Protein AF-A0A0G1K6C3-F1 (afdb_monomer)

Secondary structure (DSSP, 8-state):
--------EEEEE--TTGGG--HHHHHTT-SEEEEEE-TT----HHHHHHHHH-SS---EEEEE------THHHHHHHHHHHHTTEEEE-S--HHHHHHHHHHHHHH---HHHHHHHHHTT-

Foldseek 3Di:
DDPAFQPLEAEEEDDPPCPPDPPCVSCVSHQEYEYEYEAAAADDPVVLVVQLPDPPHHQYEYEEHYPDDDDVVVVVVQVVCLVSNYHYDYHDDVVVLNRQLRRQSRVDSDSVSSVVSSPPPD

pLDDT: mean 79.49, std 13.54, range [35.19, 93.81]

Solvent-accessible surface area (backbone atoms only — not comparable to full-atom values): 7171 Å² total; per-residue (Å²): 137,65,102,38,68,38,78,46,54,44,81,42,78,52,56,101,74,57,86,84,62,61,58,66,70,70,46,67,78,44,68,29,38,39,38,38,39,48,75,68,38,66,83,58,64,70,60,53,51,51,55,62,69,42,79,77,78,50,51,31,36,42,32,29,43,48,53,80,68,67,77,79,61,46,59,60,52,50,55,55,34,45,77,56,37,35,43,83,43,71,66,64,64,63,67,61,52,47,53,52,48,24,35,44,54,38,68,45,88,50,68,69,58,46,51,49,69,64,59,77,73,122

Structure (mmCIF, N/CA/C/O backbone):
data_AF-A0A0G1K6C3-F1
#
_entry.id   AF-A0A0G1K6C3-F1
#
loop_
_atom_site.group_PDB
_atom_site.id
_atom_site.type_symbol
_atom_site.label_atom_id
_atom_site.label_alt_id
_atom_site.label_comp_id
_atom_site.label_asym_id
_atom_site.label_entity_id
_atom_site.label_seq_id
_atom_site.pdbx_PDB_ins_code
_atom_site.Cartn_x
_atom_site.Cartn_y
_atom_site.Cartn_z
_atom_site.occupancy
_atom_site.B_iso_or_equiv
_atom_site.auth_seq_id
_atom_site.auth_comp_id
_atom_site.auth_asym_id
_atom_site.auth_atom_id
_atom_site.pdbx_PDB_model_num
ATOM 1 N N . LEU A 1 1 ? -9.346 7.418 19.648 1.00 60.16 1 LEU A N 1
ATOM 2 C CA . LEU A 1 1 ? -8.632 6.393 18.856 1.00 60.16 1 LEU A CA 1
ATOM 3 C C . LEU A 1 1 ? -8.833 5.059 19.560 1.00 60.16 1 LEU A C 1
ATOM 5 O O . LEU A 1 1 ? -8.895 5.054 20.783 1.00 60.16 1 LEU A O 1
ATOM 9 N N . ARG A 1 2 ? -9.067 3.986 18.809 1.00 68.00 2 ARG A N 1
ATOM 10 C CA . ARG A 1 2 ? -9.223 2.616 19.308 1.00 68.00 2 ARG A CA 1
ATOM 11 C C . ARG A 1 2 ? -7.874 1.903 19.212 1.00 68.00 2 ARG A C 1
ATOM 13 O O . ARG A 1 2 ? -7.139 2.132 18.260 1.00 68.00 2 ARG A O 1
ATOM 20 N N . ASP A 1 3 ? -7.581 0.975 20.110 1.00 73.38 3 ASP A N 1
ATOM 21 C CA . ASP A 1 3 ? -6.372 0.139 20.018 1.00 73.38 3 ASP A CA 1
ATOM 22 C C . ASP A 1 3 ? -6.576 -1.044 19.052 1.00 73.38 3 ASP A C 1
ATOM 24 O O . ASP A 1 3 ? -6.313 -2.199 19.376 1.00 73.38 3 ASP A O 1
ATOM 28 N N . SER A 1 4 ? -7.118 -0.772 17.861 1.00 85.50 4 SER A N 1
ATOM 29 C CA . SER A 1 4 ? -7.382 -1.774 16.825 1.00 85.50 4 SER A CA 1
ATOM 30 C C . SER A 1 4 ? -6.372 -1.684 15.684 1.00 85.50 4 SER A C 1
ATOM 32 O O . SER A 1 4 ? -6.127 -0.610 15.137 1.00 85.50 4 SER A O 1
ATOM 34 N N . LEU A 1 5 ? -5.831 -2.841 15.298 1.00 88.88 5 LEU A N 1
ATOM 35 C CA . LEU A 1 5 ? -5.007 -3.025 14.103 1.00 88.88 5 LEU A CA 1
ATOM 36 C C . LEU A 1 5 ? -5.828 -3.742 13.025 1.00 88.88 5 LEU A C 1
ATOM 38 O O . LEU A 1 5 ? -6.422 -4.787 13.293 1.00 88.88 5 LEU A O 1
ATOM 42 N N . GLU A 1 6 ? -5.841 -3.216 11.800 1.00 92.69 6 GLU A N 1
ATOM 43 C CA . GLU A 1 6 ? -6.371 -3.929 10.634 1.00 92.69 6 GLU A CA 1
ATOM 44 C C . GLU A 1 6 ? -5.275 -4.824 10.051 1.00 92.69 6 GLU A C 1
ATOM 46 O O . GLU A 1 6 ? -4.271 -4.348 9.525 1.00 92.69 6 GLU A O 1
ATOM 51 N N . THR A 1 7 ? -5.462 -6.139 10.154 1.00 91.25 7 THR A N 1
ATOM 52 C CA . THR A 1 7 ? -4.448 -7.124 9.760 1.00 91.25 7 THR A CA 1
ATOM 53 C C . THR A 1 7 ? -4.510 -7.509 8.288 1.00 91.25 7 THR A C 1
ATOM 55 O O . THR A 1 7 ? -3.562 -8.100 7.775 1.00 91.25 7 THR A O 1
ATOM 58 N N . ARG A 1 8 ? -5.580 -7.154 7.564 1.00 92.56 8 ARG A N 1
ATOM 59 C CA . ARG A 1 8 ? -5.740 -7.454 6.130 1.00 92.56 8 ARG A CA 1
ATOM 60 C C . ARG A 1 8 ? -4.980 -6.464 5.247 1.00 92.56 8 ARG A C 1
ATOM 62 O O . ARG A 1 8 ? -5.519 -5.954 4.265 1.00 92.56 8 ARG A O 1
ATOM 69 N N . VAL A 1 9 ? -3.730 -6.185 5.591 1.00 92.38 9 VAL A N 1
ATOM 70 C CA . VAL A 1 9 ? -2.815 -5.382 4.778 1.00 92.38 9 VAL A CA 1
ATOM 71 C C . VAL A 1 9 ? -1.868 -6.325 4.049 1.00 92.38 9 VAL A C 1
ATOM 73 O O . VAL A 1 9 ? -1.298 -7.231 4.653 1.00 92.38 9 VAL A O 1
ATOM 76 N N . LYS A 1 10 ? -1.734 -6.143 2.735 1.00 92.44 10 LYS A N 1
ATOM 77 C CA . LYS A 1 10 ? -0.838 -6.948 1.900 1.00 92.44 10 LYS A CA 1
ATOM 78 C C . LYS A 1 10 ? 0.471 -6.214 1.651 1.00 92.44 10 LYS A C 1
ATOM 80 O O . LYS A 1 10 ? 0.470 -5.008 1.423 1.00 92.44 10 LYS A O 1
ATOM 85 N N . PHE A 1 11 ? 1.568 -6.958 1.675 1.00 89.62 11 PHE A N 1
ATOM 86 C CA . PHE A 1 11 ? 2.918 -6.432 1.516 1.00 89.62 11 PHE A CA 1
ATOM 87 C C . PHE A 1 11 ? 3.556 -7.063 0.293 1.00 89.62 11 PHE A C 1
ATOM 89 O O . PHE A 1 11 ? 3.605 -8.286 0.179 1.00 89.62 11 PHE A O 1
ATOM 96 N N . PHE A 1 12 ? 4.052 -6.224 -0.605 1.00 88.00 12 PHE A N 1
ATOM 97 C CA . PHE A 1 12 ? 4.696 -6.655 -1.833 1.00 88.00 12 PHE A CA 1
ATOM 98 C C . PHE A 1 12 ? 6.057 -5.988 -1.934 1.00 88.00 12 PHE A C 1
ATOM 100 O O . PHE A 1 12 ? 6.161 -4.765 -1.869 1.00 88.00 12 PHE A O 1
ATOM 107 N N . ASN A 1 13 ? 7.099 -6.789 -2.117 1.00 83.75 13 ASN A N 1
ATOM 108 C CA . ASN A 1 13 ? 8.408 -6.286 -2.501 1.00 83.75 13 ASN A CA 1
ATOM 109 C C . ASN A 1 13 ? 8.520 -6.411 -4.023 1.00 83.75 13 ASN A C 1
ATOM 111 O O . ASN A 1 13 ? 8.614 -7.520 -4.552 1.00 83.75 13 ASN A O 1
ATOM 115 N N . LEU A 1 14 ? 8.400 -5.289 -4.730 1.00 78.50 14 LEU A N 1
ATOM 116 C CA . LEU A 1 14 ? 8.341 -5.265 -6.186 1.00 78.50 14 LEU A CA 1
ATOM 117 C C . LEU A 1 14 ? 9.745 -5.417 -6.768 1.00 78.50 14 LEU A C 1
ATOM 119 O O . LEU A 1 14 ? 10.449 -4.445 -7.006 1.00 78.50 14 LEU A O 1
ATOM 123 N N . GLY A 1 15 ? 10.155 -6.655 -7.024 1.00 69.62 15 GLY A N 1
ATOM 124 C CA . GLY A 1 15 ? 11.335 -6.931 -7.838 1.00 69.62 15 GLY A CA 1
ATOM 125 C C . GLY A 1 15 ? 11.099 -6.663 -9.335 1.00 69.62 15 GLY A C 1
ATOM 126 O O . GLY A 1 15 ? 9.963 -6.449 -9.763 1.00 69.62 15 GLY A O 1
ATOM 127 N N . PRO A 1 16 ? 12.152 -6.755 -10.167 1.00 59.75 16 PRO A N 1
ATOM 128 C CA . PRO A 1 16 ? 12.057 -6.581 -11.623 1.00 59.75 16 PRO A CA 1
ATOM 129 C C . PRO A 1 16 ? 11.143 -7.601 -12.335 1.00 59.75 16 PRO A C 1
ATOM 131 O O . PRO A 1 16 ? 10.797 -7.396 -13.494 1.00 59.75 16 PRO A O 1
ATOM 134 N N . PHE A 1 17 ? 10.713 -8.670 -11.654 1.00 60.28 17 PHE A N 1
ATOM 135 C CA . PHE A 1 17 ? 9.897 -9.756 -12.208 1.00 60.28 17 PHE A CA 1
ATOM 136 C C . PHE A 1 17 ? 8.540 -9.915 -11.494 1.00 60.28 17 PHE A C 1
ATOM 138 O O . PHE A 1 17 ? 8.163 -11.015 -11.110 1.00 60.28 17 PHE A O 1
ATOM 145 N N . TYR A 1 18 ? 7.776 -8.834 -11.304 1.00 68.06 18 TYR A N 1
ATOM 146 C CA . TYR A 1 18 ? 6.426 -8.915 -10.706 1.00 68.06 18 TYR A CA 1
ATOM 147 C C . TYR A 1 18 ? 5.337 -9.439 -11.670 1.00 68.06 18 TYR A C 1
ATOM 149 O O . 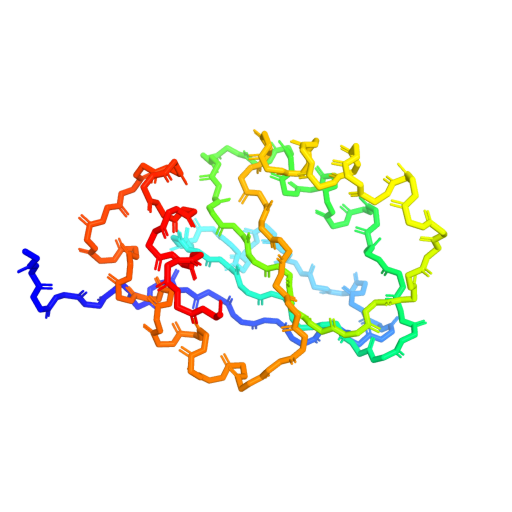TYR A 1 18 ? 4.163 -9.457 -11.310 1.00 68.06 18 TYR A O 1
ATOM 157 N N . GLY A 1 19 ? 5.709 -9.848 -12.890 1.00 62.53 19 GLY A N 1
ATOM 158 C CA . GLY A 1 19 ? 4.783 -10.217 -13.970 1.00 62.53 19 GLY A CA 1
ATOM 159 C C . GLY A 1 19 ? 3.875 -11.417 -13.679 1.00 62.53 19 GLY A C 1
ATOM 160 O O . GLY A 1 19 ? 2.797 -11.492 -14.257 1.00 62.53 19 GLY A O 1
ATOM 161 N N . ASP A 1 20 ? 4.263 -12.295 -12.749 1.00 62.94 20 ASP A N 1
ATOM 162 C CA . ASP A 1 20 ? 3.483 -13.485 -12.371 1.00 62.94 20 ASP A CA 1
ATOM 163 C C . ASP A 1 20 ? 2.583 -13.261 -11.140 1.00 62.94 20 ASP A C 1
ATOM 165 O O . ASP A 1 20 ? 1.934 -14.188 -10.651 1.00 62.94 20 ASP A O 1
ATOM 169 N N . LEU A 1 21 ? 2.540 -12.039 -10.599 1.00 73.69 21 LEU A N 1
ATOM 170 C CA . LEU A 1 21 ? 1.736 -11.733 -9.421 1.00 73.69 21 LEU A CA 1
ATOM 171 C C . LEU A 1 21 ? 0.264 -11.529 -9.808 1.00 73.69 21 LEU A C 1
ATOM 173 O O . LEU A 1 21 ? -0.106 -10.493 -10.364 1.00 73.69 21 LEU A O 1
ATOM 177 N N . ASP A 1 22 ? -0.600 -12.474 -9.431 1.00 83.06 22 ASP A N 1
ATOM 178 C CA . ASP A 1 22 ? -2.053 -12.291 -9.509 1.00 83.06 22 ASP A CA 1
ATOM 179 C C . ASP A 1 22 ? -2.540 -11.329 -8.410 1.00 83.06 22 ASP A C 1
ATOM 181 O O . ASP A 1 22 ? -3.020 -11.708 -7.336 1.00 83.06 22 ASP A O 1
ATOM 185 N N . LEU A 1 23 ? -2.406 -10.037 -8.704 1.00 83.12 23 LEU A N 1
ATOM 186 C CA . LEU A 1 23 ? -2.830 -8.935 -7.844 1.00 83.12 23 LEU A CA 1
ATOM 187 C C . LEU A 1 23 ? -4.323 -8.980 -7.518 1.00 83.12 23 LEU A C 1
ATOM 189 O O . LEU A 1 23 ? -4.718 -8.522 -6.447 1.00 83.12 23 LEU A O 1
ATOM 193 N N . ALA A 1 24 ? -5.166 -9.494 -8.417 1.00 83.62 24 ALA A N 1
ATOM 194 C CA . ALA A 1 24 ? -6.603 -9.550 -8.176 1.00 83.62 24 ALA A CA 1
ATOM 195 C C . ALA A 1 24 ? -6.911 -10.532 -7.042 1.00 83.62 24 ALA A C 1
ATOM 197 O O . ALA A 1 24 ? -7.634 -10.181 -6.105 1.00 83.62 24 ALA A O 1
ATOM 198 N N . THR A 1 25 ? -6.298 -11.715 -7.091 1.00 86.00 25 THR A N 1
ATOM 199 C CA . THR A 1 25 ? -6.423 -12.736 -6.047 1.00 86.00 25 THR A CA 1
ATOM 200 C C . THR A 1 25 ? -5.790 -12.272 -4.738 1.00 86.00 25 THR A C 1
ATOM 202 O O . THR A 1 25 ? -6.436 -12.318 -3.687 1.00 86.00 25 THR A O 1
ATOM 205 N N . GLU A 1 26 ? -4.567 -11.738 -4.784 1.00 86.94 26 GLU A N 1
ATOM 206 C CA . GLU A 1 26 ? -3.868 -11.285 -3.577 1.00 86.94 26 GLU A CA 1
ATOM 207 C C . GLU A 1 26 ? -4.592 -10.140 -2.862 1.00 86.94 26 GLU A C 1
ATOM 209 O O . GLU A 1 26 ? -4.634 -10.085 -1.628 1.00 86.94 26 GLU A O 1
ATOM 214 N N . LEU A 1 27 ? -5.214 -9.237 -3.621 1.00 88.69 27 LEU A N 1
ATOM 215 C CA . LEU A 1 27 ? -5.937 -8.097 -3.070 1.00 88.69 27 LEU A CA 1
ATOM 216 C C . LEU A 1 27 ? -7.417 -8.385 -2.801 1.00 88.69 27 LEU A C 1
ATOM 218 O O . LEU A 1 27 ? -8.084 -7.501 -2.266 1.00 88.69 27 LEU A O 1
ATOM 222 N N . ALA A 1 28 ? -7.960 -9.564 -3.120 1.00 87.06 28 ALA A N 1
ATOM 223 C CA . ALA A 1 28 ? -9.400 -9.840 -3.025 1.00 87.06 28 ALA A CA 1
ATOM 224 C C . ALA A 1 28 ? -9.985 -9.532 -1.632 1.00 87.06 28 ALA A C 1
ATOM 226 O O . ALA A 1 28 ? -11.032 -8.898 -1.519 1.00 87.06 28 ALA A O 1
ATOM 227 N N . ASN A 1 29 ? -9.254 -9.890 -0.571 1.00 87.62 29 ASN A N 1
ATOM 228 C CA . ASN A 1 29 ? -9.661 -9.670 0.822 1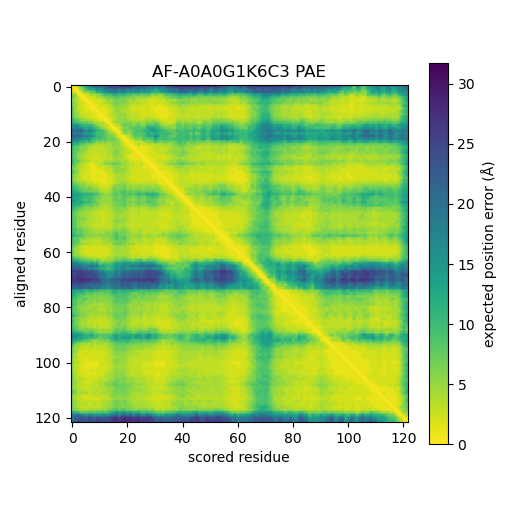.00 87.62 29 ASN A CA 1
ATOM 229 C C . ASN A 1 29 ? -8.855 -8.573 1.539 1.00 87.62 29 ASN A C 1
ATOM 231 O O . ASN A 1 29 ? -8.975 -8.414 2.756 1.00 87.62 29 ASN A O 1
ATOM 235 N N . ALA A 1 30 ? -8.033 -7.819 0.805 1.00 91.38 30 ALA A N 1
ATOM 236 C CA . ALA A 1 30 ? -7.182 -6.781 1.372 1.00 91.38 30 ALA A CA 1
ATOM 237 C C . ALA A 1 30 ? -7.966 -5.494 1.689 1.00 91.38 30 ALA A C 1
ATOM 239 O O . ALA A 1 30 ? -8.854 -5.072 0.937 1.00 91.38 30 ALA A O 1
ATOM 240 N N . ARG A 1 31 ? -7.584 -4.859 2.801 1.00 91.81 31 ARG A N 1
ATOM 241 C CA . ARG A 1 31 ? -8.036 -3.544 3.288 1.00 91.81 31 ARG A CA 1
ATOM 242 C C . ARG A 1 31 ? -6.989 -2.448 3.123 1.00 91.81 31 ARG A C 1
ATOM 244 O O . ARG A 1 31 ? -7.353 -1.281 3.107 1.00 91.81 31 ARG A O 1
ATOM 251 N N . GLY A 1 32 ? -5.732 -2.829 2.918 1.00 93.19 32 GLY A N 1
ATOM 252 C CA . GLY A 1 32 ? -4.675 -1.953 2.428 1.00 93.19 32 GLY A CA 1
ATOM 253 C C . GLY A 1 32 ? -3.612 -2.749 1.682 1.00 93.19 32 GLY A C 1
ATOM 254 O O . GLY A 1 32 ? -3.550 -3.976 1.805 1.00 93.19 32 GLY A O 1
ATOM 255 N N . ALA A 1 33 ? -2.766 -2.064 0.920 1.00 93.38 33 ALA A N 1
ATOM 256 C CA . ALA A 1 33 ? -1.568 -2.671 0.350 1.00 93.38 33 ALA A CA 1
ATOM 257 C C . ALA A 1 33 ? -0.362 -1.738 0.450 1.00 93.38 33 ALA A C 1
ATOM 259 O O . ALA A 1 33 ? -0.497 -0.525 0.292 1.00 93.38 33 ALA A O 1
ATOM 260 N N . ILE A 1 34 ? 0.810 -2.316 0.694 1.00 91.44 34 ILE A N 1
ATOM 261 C CA . ILE A 1 34 ? 2.097 -1.628 0.684 1.00 91.44 34 ILE A CA 1
ATOM 262 C C . ILE A 1 34 ? 2.978 -2.291 -0.369 1.00 91.44 34 ILE A C 1
ATOM 264 O O . ILE A 1 34 ? 3.206 -3.500 -0.332 1.00 91.44 34 ILE A O 1
ATOM 268 N N . PHE A 1 35 ? 3.476 -1.484 -1.296 1.00 88.81 35 PHE A N 1
ATOM 269 C CA . PHE A 1 35 ? 4.399 -1.886 -2.345 1.00 8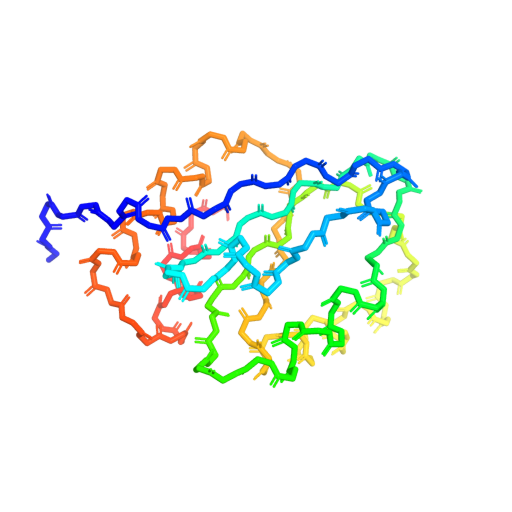8.81 35 PHE A CA 1
ATOM 270 C C . PHE A 1 35 ? 5.749 -1.219 -2.093 1.00 88.81 35 PHE A C 1
ATOM 272 O O . PHE A 1 35 ? 5.872 0.003 -2.189 1.00 88.81 35 PHE A O 1
ATOM 279 N N . SER A 1 36 ? 6.753 -2.021 -1.758 1.00 86.00 36 SER A N 1
ATOM 280 C CA . SER A 1 36 ? 8.135 -1.569 -1.643 1.00 86.00 36 SER A CA 1
ATOM 281 C C . SER A 1 36 ? 8.806 -1.633 -3.009 1.00 86.00 36 SER A C 1
ATOM 283 O O . SER A 1 36 ? 8.768 -2.671 -3.670 1.00 86.00 36 SER A O 1
ATOM 285 N N . LEU A 1 37 ? 9.372 -0.511 -3.442 1.00 79.94 37 LEU A N 1
ATOM 286 C CA . LEU A 1 37 ? 10.078 -0.357 -4.705 1.00 79.94 37 LEU A CA 1
ATOM 287 C C . LEU A 1 37 ? 11.589 -0.309 -4.451 1.00 79.94 37 LEU A C 1
ATOM 289 O O . LEU A 1 37 ? 12.051 0.499 -3.635 1.00 79.94 37 LEU A O 1
ATOM 293 N N . PRO A 1 38 ? 12.379 -1.124 -5.164 1.00 75.50 38 PRO A N 1
ATOM 294 C CA . PRO A 1 38 ? 13.823 -1.060 -5.087 1.00 75.50 38 PRO A CA 1
ATOM 295 C C . PRO A 1 38 ? 14.341 0.267 -5.667 1.00 75.50 38 PRO A C 1
ATOM 297 O O . PRO A 1 38 ? 13.670 0.902 -6.490 1.00 75.50 38 PRO A O 1
ATOM 300 N N . PRO A 1 39 ? 15.550 0.691 -5.262 1.00 72.06 39 PRO A N 1
ATOM 301 C CA . PRO A 1 39 ? 16.164 1.903 -5.777 1.00 72.06 39 PRO A CA 1
ATOM 302 C C . PRO A 1 39 ? 16.281 1.890 -7.302 1.00 72.06 39 PRO A C 1
ATOM 304 O O . PRO A 1 39 ? 16.717 0.900 -7.887 1.00 72.06 39 PRO A O 1
ATOM 307 N N . GLY A 1 40 ? 15.940 3.009 -7.941 1.00 67.38 40 GLY A N 1
ATOM 308 C CA . GLY A 1 40 ? 16.117 3.174 -9.385 1.00 67.38 40 GLY A CA 1
ATOM 309 C C . GLY A 1 40 ? 15.078 2.453 -10.249 1.00 67.38 40 GLY A C 1
ATOM 310 O O . GLY A 1 40 ? 15.290 2.302 -11.449 1.00 67.38 40 GLY A O 1
ATOM 311 N N . VAL A 1 41 ? 13.956 2.022 -9.668 1.00 70.00 41 VAL A N 1
ATOM 312 C CA . VAL A 1 41 ? 12.816 1.479 -10.417 1.00 70.00 41 VAL A CA 1
ATOM 313 C C . VAL A 1 41 ? 11.682 2.499 -10.443 1.00 70.00 41 VAL A C 1
ATOM 315 O O . VAL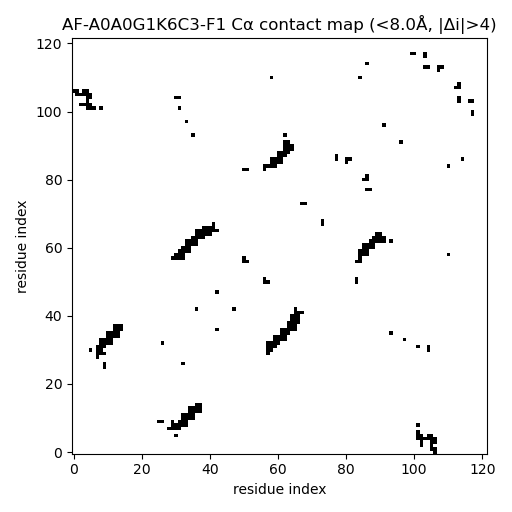 A 1 41 ? 11.292 3.034 -9.408 1.00 70.00 41 VAL A O 1
ATOM 318 N N . ASP A 1 42 ? 11.163 2.787 -11.635 1.00 71.44 42 ASP A N 1
ATOM 319 C CA . ASP A 1 42 ? 9.981 3.634 -11.801 1.00 71.44 42 ASP A CA 1
ATOM 320 C C . ASP A 1 42 ? 8.719 2.947 -11.270 1.00 71.4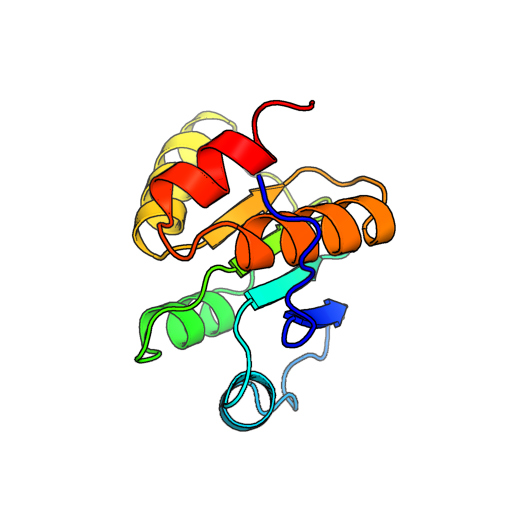4 42 ASP A C 1
ATOM 322 O O . ASP A 1 42 ? 8.615 1.718 -11.232 1.00 71.44 42 ASP A O 1
ATOM 326 N N . TYR A 1 43 ? 7.715 3.747 -10.902 1.00 73.38 43 TYR A N 1
ATOM 327 C CA . TYR A 1 43 ? 6.419 3.210 -10.501 1.00 73.38 43 TYR A CA 1
ATOM 328 C C . TYR A 1 43 ? 5.789 2.414 -11.657 1.00 73.38 43 TYR A C 1
ATOM 330 O O . TYR A 1 43 ? 5.569 2.971 -12.737 1.00 73.38 43 TYR A O 1
ATOM 338 N N . PRO A 1 44 ? 5.450 1.130 -11.458 1.00 76.69 44 PRO A N 1
ATOM 339 C CA . PRO A 1 44 ? 4.941 0.294 -12.536 1.00 76.69 44 PRO A CA 1
ATOM 340 C C . PRO A 1 44 ? 3.548 0.750 -12.993 1.00 76.69 44 PRO A C 1
ATOM 342 O O . PRO A 1 44 ? 2.555 0.617 -12.273 1.00 76.69 44 PRO A O 1
ATOM 345 N N . ALA A 1 45 ? 3.467 1.277 -14.218 1.00 79.69 45 ALA A N 1
ATOM 346 C CA . ALA A 1 45 ? 2.246 1.863 -14.777 1.00 79.69 45 ALA A CA 1
ATOM 347 C C . ALA A 1 45 ? 1.074 0.867 -14.855 1.00 79.69 45 ALA A C 1
ATOM 349 O O . ALA A 1 45 ? -0.062 1.229 -14.543 1.00 79.69 45 ALA A O 1
ATOM 350 N N . GLU A 1 46 ? 1.340 -0.394 -15.211 1.00 80.44 46 GLU A N 1
ATOM 351 C CA . GLU A 1 46 ? 0.305 -1.437 -15.271 1.00 80.44 46 GLU A CA 1
ATOM 352 C C . GLU A 1 46 ? -0.243 -1.789 -13.879 1.00 80.44 46 GLU A C 1
ATOM 354 O O . GLU A 1 46 ? -1.451 -1.973 -13.727 1.00 80.44 46 GLU A O 1
ATOM 359 N N . LEU A 1 47 ? 0.594 -1.775 -12.833 1.00 83.88 47 LEU A N 1
ATOM 360 C CA . LEU A 1 47 ? 0.120 -1.938 -11.455 1.00 83.88 47 LEU A CA 1
ATOM 361 C C . LEU A 1 47 ? -0.793 -0.773 -11.055 1.00 83.88 47 LEU A C 1
ATOM 363 O O . LEU A 1 47 ? -1.886 -1.002 -10.540 1.00 83.88 47 LEU A O 1
ATOM 367 N N . ILE A 1 48 ? -0.392 0.472 -11.334 1.00 85.12 48 ILE A N 1
ATOM 368 C CA . ILE A 1 48 ? -1.226 1.653 -11.054 1.00 85.12 48 ILE A CA 1
ATOM 369 C C . ILE A 1 48 ? -2.572 1.539 -11.781 1.00 85.12 48 ILE A C 1
ATOM 371 O O . ILE A 1 48 ? -3.625 1.778 -11.190 1.00 85.12 48 ILE A O 1
ATOM 375 N N . LYS A 1 49 ? -2.563 1.126 -13.050 1.00 84.50 49 LYS A N 1
ATOM 376 C CA . LYS A 1 49 ? -3.776 0.909 -13.847 1.00 84.50 49 LYS A CA 1
ATOM 377 C C . LYS A 1 49 ? -4.680 -0.173 -13.246 1.00 84.50 49 LYS A C 1
ATOM 379 O O . LYS A 1 49 ? -5.890 0.038 -13.166 1.00 84.50 49 LYS A O 1
ATOM 384 N N . HIS A 1 50 ? -4.121 -1.286 -12.773 1.00 85.38 50 HIS A N 1
ATOM 385 C CA . HIS A 1 50 ? -4.888 -2.320 -12.074 1.00 85.38 50 HIS A CA 1
ATOM 386 C C . HIS A 1 50 ? -5.508 -1.813 -10.769 1.00 85.38 50 HIS A C 1
ATOM 388 O O . HIS A 1 50 ? -6.693 -2.043 -10.523 1.00 85.38 50 HIS A O 1
ATOM 394 N N . LEU A 1 51 ? -4.748 -1.071 -9.961 1.00 87.19 51 LEU A N 1
ATOM 395 C CA . LEU A 1 51 ? -5.242 -0.485 -8.713 1.00 87.19 51 LEU A CA 1
ATOM 396 C C . LEU A 1 51 ? -6.374 0.523 -8.966 1.00 87.19 51 LEU A C 1
ATOM 398 O O . LEU A 1 51 ? -7.389 0.490 -8.270 1.00 87.19 51 LEU A O 1
ATOM 402 N N . ARG A 1 52 ? -6.251 1.349 -10.013 1.00 87.25 52 ARG A N 1
ATOM 403 C CA . ARG A 1 52 ? -7.291 2.293 -10.463 1.00 87.25 52 ARG A CA 1
ATOM 404 C C . ARG A 1 52 ? -8.585 1.603 -10.886 1.00 87.25 52 ARG A C 1
ATOM 406 O O . ARG A 1 52 ? -9.674 2.117 -10.620 1.00 87.25 52 ARG A O 1
ATOM 413 N N . ALA A 1 53 ? -8.472 0.460 -11.559 1.00 86.25 53 ALA A N 1
ATOM 414 C CA . ALA A 1 53 ? -9.614 -0.299 -12.058 1.00 86.25 53 ALA A CA 1
ATOM 415 C C . ALA A 1 53 ? -10.351 -1.080 -10.953 1.00 86.25 53 ALA A C 1
ATOM 417 O O . ALA A 1 53 ? -11.528 -1.411 -11.120 1.00 86.25 53 ALA A O 1
ATOM 418 N N . ARG A 1 54 ? -9.693 -1.366 -9.820 1.00 85.00 54 ARG A N 1
ATOM 419 C CA . ARG A 1 54 ? -10.265 -2.164 -8.726 1.00 85.00 54 ARG A CA 1
ATOM 420 C C . ARG A 1 54 ? -11.482 -1.486 -8.088 1.00 85.00 54 ARG A C 1
ATOM 422 O O . ARG A 1 54 ? -11.479 -0.296 -7.763 1.00 85.00 54 ARG A O 1
ATOM 429 N N . ARG A 1 55 ? -12.513 -2.294 -7.819 1.00 82.56 55 ARG A N 1
ATOM 430 C CA . ARG A 1 55 ? -13.686 -1.938 -7.009 1.00 82.56 55 ARG A CA 1
ATOM 431 C C . ARG A 1 55 ? -13.922 -3.032 -5.954 1.00 82.56 55 ARG A C 1
ATOM 433 O O . ARG A 1 55 ? -13.979 -4.195 -6.338 1.00 82.56 55 ARG A O 1
ATOM 440 N N . PRO A 1 56 ? -14.072 -2.700 -4.658 1.00 84.44 56 PRO A N 1
ATOM 441 C CA . PRO A 1 56 ? -13.946 -1.370 -4.052 1.00 84.44 56 PRO A CA 1
ATOM 442 C C . PRO A 1 56 ? -12.511 -0.818 -4.128 1.00 84.44 56 PRO A C 1
ATOM 444 O O . PRO A 1 56 ? -11.555 -1.571 -4.313 1.00 84.44 56 PRO A O 1
ATOM 447 N N . ARG A 1 57 ? -12.359 0.506 -4.000 1.00 87.12 57 ARG A N 1
ATOM 448 C CA . ARG A 1 57 ? -11.028 1.132 -3.928 1.00 87.12 57 ARG A CA 1
ATOM 449 C C . ARG A 1 57 ? -10.303 0.707 -2.650 1.00 87.12 57 ARG A C 1
ATOM 451 O O . ARG A 1 57 ? -10.936 0.344 -1.660 1.00 87.12 57 ARG A O 1
ATOM 458 N N . LEU A 1 58 ? -8.977 0.715 -2.713 1.00 90.44 58 LEU A N 1
ATOM 459 C CA . LEU A 1 58 ? -8.076 0.299 -1.644 1.00 90.44 58 LEU A CA 1
ATOM 460 C C . LEU A 1 58 ? -7.106 1.439 -1.345 1.00 90.44 58 LEU A C 1
ATOM 462 O O . LEU A 1 58 ? -6.537 1.968 -2.296 1.00 90.44 58 LEU A O 1
ATOM 466 N N . PRO A 1 59 ? -6.859 1.782 -0.076 1.00 92.62 59 PRO A N 1
ATOM 467 C CA . PRO A 1 59 ? -5.708 2.592 0.284 1.00 92.62 59 PRO A CA 1
ATOM 468 C C . PRO A 1 59 ? -4.416 1.825 -0.028 1.00 92.62 59 PRO A C 1
ATOM 470 O O . PRO A 1 59 ? -4.206 0.708 0.456 1.00 92.62 59 PRO A O 1
ATOM 473 N N . VAL A 1 60 ? -3.557 2.412 -0.853 1.00 91.94 60 VAL A N 1
ATOM 474 C CA . VAL A 1 60 ? -2.284 1.823 -1.272 1.00 91.94 60 VAL A CA 1
ATOM 475 C C . VAL A 1 60 ? -1.147 2.759 -0.912 1.00 91.94 60 VAL A C 1
ATOM 477 O O . VAL A 1 60 ? -1.257 3.966 -1.101 1.00 91.94 60 VAL A O 1
ATOM 480 N N . ILE A 1 61 ? -0.038 2.205 -0.436 1.00 89.88 61 ILE A N 1
ATOM 481 C CA . ILE A 1 61 ? 1.199 2.949 -0.225 1.00 89.88 61 ILE A CA 1
ATOM 482 C C . ILE A 1 61 ? 2.281 2.372 -1.127 1.00 89.88 61 ILE A C 1
ATOM 484 O O . ILE A 1 61 ? 2.554 1.175 -1.083 1.00 89.88 61 ILE A O 1
ATOM 488 N N . PHE A 1 62 ? 2.924 3.229 -1.909 1.00 87.19 62 PHE A N 1
ATOM 489 C CA . PHE A 1 62 ? 4.229 2.927 -2.476 1.00 87.19 62 PHE A CA 1
ATOM 490 C C . PHE A 1 62 ? 5.311 3.527 -1.587 1.00 87.19 62 PHE A C 1
ATOM 492 O O . PHE A 1 62 ? 5.240 4.704 -1.232 1.00 87.19 62 PHE A O 1
ATOM 499 N N . THR A 1 63 ? 6.301 2.716 -1.233 1.00 83.88 63 THR A N 1
ATOM 500 C CA . THR A 1 63 ? 7.472 3.120 -0.450 1.00 83.88 63 THR A CA 1
ATOM 501 C C . THR A 1 63 ? 8.747 2.731 -1.185 1.00 83.88 63 THR A C 1
ATOM 503 O O . THR A 1 63 ? 8.755 1.739 -1.909 1.00 83.88 63 THR A O 1
ATOM 506 N N . GLY A 1 64 ? 9.817 3.509 -1.035 1.00 74.50 64 GLY A N 1
ATOM 507 C CA . GLY A 1 64 ? 11.113 3.228 -1.654 1.00 74.50 64 GLY A CA 1
ATOM 508 C C . GLY A 1 64 ? 11.716 4.414 -2.401 1.00 74.50 64 GLY A C 1
ATOM 509 O O . GLY A 1 64 ? 11.201 5.533 -2.378 1.00 74.50 64 GLY A O 1
ATOM 510 N N . SER A 1 65 ? 12.850 4.167 -3.054 1.00 63.09 65 SER A N 1
ATOM 511 C CA . SER A 1 65 ? 13.604 5.171 -3.814 1.00 63.09 65 SER A CA 1
ATOM 512 C C . SER A 1 65 ? 13.373 4.986 -5.310 1.00 63.09 65 SER A C 1
ATOM 514 O O . SER A 1 65 ? 14.278 4.584 -6.042 1.00 63.09 65 SER A O 1
ATOM 516 N N . ALA A 1 66 ? 12.151 5.261 -5.772 1.00 58.66 66 ALA A N 1
ATOM 517 C CA . ALA A 1 66 ? 11.879 5.285 -7.206 1.00 58.66 66 ALA A CA 1
ATOM 518 C C . ALA A 1 66 ? 12.819 6.276 -7.917 1.00 58.66 66 ALA A C 1
ATOM 520 O O . ALA A 1 66 ? 13.273 7.248 -7.308 1.00 58.66 66 ALA A O 1
ATOM 521 N N . LEU A 1 67 ? 13.141 6.036 -9.189 1.00 54.09 67 LEU A N 1
ATOM 522 C CA . LEU A 1 67 ? 13.995 6.930 -9.974 1.00 54.09 67 LEU A CA 1
ATOM 523 C C . LEU A 1 67 ? 13.229 8.251 -10.208 1.00 54.09 67 LEU A C 1
ATOM 525 O O . LEU A 1 67 ? 12.336 8.350 -11.040 1.00 54.09 67 LEU A O 1
ATOM 529 N N . ILE A 1 68 ? 13.499 9.269 -9.386 1.00 52.56 68 ILE A N 1
ATOM 530 C CA . ILE A 1 68 ? 12.715 10.513 -9.391 1.00 52.56 68 ILE A CA 1
ATOM 531 C C . ILE A 1 68 ? 13.162 11.406 -10.560 1.00 52.56 68 ILE A C 1
ATOM 533 O O . ILE A 1 68 ? 14.177 12.096 -10.478 1.00 52.56 68 ILE A O 1
ATOM 537 N N . LEU A 1 69 ? 12.381 11.425 -11.642 1.00 42.38 69 LEU A N 1
ATOM 538 C CA . LEU A 1 69 ? 12.449 12.441 -12.704 1.00 42.38 69 LEU A CA 1
ATOM 539 C C . LEU A 1 69 ? 11.955 13.826 -12.193 1.00 42.38 69 LEU A C 1
ATOM 541 O O . LEU A 1 69 ? 11.254 13.898 -11.182 1.00 42.38 69 LEU A O 1
ATOM 545 N N . PRO A 1 70 ? 12.347 14.953 -12.830 1.00 43.41 70 PRO A N 1
ATOM 546 C CA . PRO A 1 70 ? 12.502 16.263 -12.181 1.00 43.41 70 PRO A CA 1
ATOM 547 C C . PRO A 1 70 ? 11.260 16.833 -11.466 1.00 43.41 70 PRO A C 1
ATOM 549 O O . PRO A 1 70 ? 10.126 16.763 -11.941 1.00 43.41 70 PRO A O 1
ATOM 552 N N . LEU A 1 71 ? 11.541 17.488 -10.331 1.00 43.72 71 LEU A N 1
ATOM 553 C CA . LEU A 1 71 ? 10.667 17.976 -9.248 1.00 43.72 71 LEU A CA 1
ATOM 554 C C . LEU A 1 71 ? 9.309 18.609 -9.632 1.00 43.72 71 LEU A C 1
ATOM 556 O O . LEU A 1 71 ? 8.365 18.506 -8.852 1.00 43.72 71 LEU A O 1
ATOM 560 N N . ALA A 1 72 ? 9.159 19.225 -10.808 1.00 42.41 72 ALA A N 1
ATOM 561 C CA . ALA A 1 72 ? 7.900 19.857 -11.229 1.00 42.41 72 ALA A CA 1
ATOM 562 C C . ALA A 1 72 ? 6.823 18.849 -11.690 1.00 42.41 72 ALA A C 1
ATOM 564 O O . ALA A 1 72 ? 5.632 19.087 -11.492 1.00 42.41 72 ALA A O 1
ATOM 565 N N . GLY A 1 73 ? 7.219 17.700 -12.254 1.00 51.03 73 GLY A N 1
ATOM 566 C CA . GLY A 1 73 ? 6.286 16.623 -12.624 1.00 51.03 73 GLY A CA 1
ATOM 567 C C . GLY A 1 73 ? 5.767 15.831 -11.418 1.00 51.03 73 GLY A C 1
ATOM 568 O O . GLY A 1 73 ? 4.720 15.187 -11.486 1.00 51.03 73 GLY A O 1
ATOM 569 N N . ASN A 1 74 ? 6.473 15.931 -10.291 1.00 63.56 74 ASN A N 1
ATOM 570 C CA . ASN A 1 74 ? 6.271 15.092 -9.117 1.00 63.56 74 ASN A CA 1
ATOM 571 C C . ASN A 1 74 ? 5.022 15.495 -8.311 1.00 63.56 74 ASN A C 1
ATOM 573 O O . ASN A 1 74 ? 4.282 14.641 -7.831 1.00 63.56 74 ASN A O 1
ATOM 577 N N . GLN A 1 75 ? 4.716 16.797 -8.231 1.00 67.50 75 GLN A N 1
ATOM 578 C CA . GLN A 1 75 ? 3.532 17.273 -7.507 1.00 67.50 75 GLN A CA 1
ATOM 579 C C . GLN A 1 75 ? 2.229 16.894 -8.223 1.00 67.50 75 GLN A C 1
ATOM 581 O O . GLN A 1 75 ? 1.279 16.458 -7.577 1.00 67.50 75 GLN A O 1
ATOM 586 N N . LYS A 1 76 ? 2.197 17.015 -9.559 1.00 73.12 76 LYS A N 1
ATOM 587 C CA . LYS A 1 76 ? 1.027 16.647 -10.366 1.00 73.12 76 LYS A CA 1
ATOM 588 C C . LYS A 1 76 ? 0.763 15.142 -10.293 1.00 73.12 76 LYS A C 1
ATOM 590 O O . LYS A 1 76 ? -0.359 14.745 -9.996 1.00 73.12 76 LYS A O 1
ATOM 595 N N . LEU A 1 77 ? 1.806 14.325 -10.468 1.00 75.56 77 LEU A N 1
ATOM 596 C CA . LEU A 1 77 ? 1.708 12.870 -10.344 1.00 75.56 77 LEU A CA 1
ATOM 597 C C . LEU A 1 77 ? 1.240 12.453 -8.943 1.00 75.56 77 LEU A C 1
ATOM 599 O O . LEU A 1 77 ? 0.340 11.628 -8.819 1.00 75.56 77 LEU A O 1
ATOM 603 N N . LYS A 1 78 ? 1.794 13.059 -7.886 1.00 77.25 78 LYS A N 1
ATOM 604 C CA . LYS A 1 78 ? 1.369 12.799 -6.506 1.00 77.25 78 LYS A CA 1
ATOM 605 C C . LYS A 1 78 ? -0.116 13.104 -6.303 1.00 77.25 78 LYS A C 1
ATOM 607 O O . LYS A 1 78 ? -0.829 12.274 -5.753 1.00 77.25 78 LYS A O 1
ATOM 612 N N . THR A 1 79 ? -0.598 14.261 -6.760 1.00 80.31 79 THR A N 1
ATOM 613 C CA . THR A 1 79 ? -2.018 14.625 -6.633 1.00 80.31 79 THR A CA 1
ATOM 614 C C . THR A 1 79 ? -2.929 13.683 -7.421 1.00 80.31 79 THR A C 1
ATOM 616 O O . THR A 1 79 ? -3.980 13.303 -6.912 1.00 80.31 79 THR A O 1
ATOM 619 N N . GLU A 1 80 ? -2.532 13.273 -8.627 1.00 83.69 80 GLU A N 1
ATOM 620 C CA . GLU A 1 80 ? -3.287 12.296 -9.423 1.00 83.69 80 GLU A CA 1
ATOM 621 C C . GLU A 1 80 ? -3.361 10.931 -8.725 1.00 83.69 80 GLU A C 1
ATOM 623 O O . GLU A 1 80 ? -4.436 10.350 -8.620 1.00 83.69 80 GLU A O 1
ATOM 628 N N . LEU A 1 81 ? -2.246 10.436 -8.185 1.00 84.06 81 LEU A N 1
ATOM 629 C CA . LEU A 1 81 ? -2.206 9.164 -7.460 1.00 84.06 81 LEU A CA 1
ATOM 630 C C . LEU A 1 81 ? -3.036 9.202 -6.169 1.00 84.06 81 LEU A C 1
ATOM 632 O O . LEU A 1 81 ? -3.759 8.252 -5.868 1.00 84.06 81 LEU A O 1
ATOM 636 N N . GLU A 1 82 ? -3.018 10.316 -5.439 1.00 85.75 82 GLU A N 1
ATOM 637 C CA . GLU A 1 82 ? -3.833 10.483 -4.234 1.00 85.75 82 GLU A CA 1
ATOM 638 C C . GLU A 1 82 ? -5.344 10.421 -4.539 1.00 85.75 82 GLU A C 1
ATOM 640 O O . GLU A 1 82 ? -6.108 9.871 -3.747 1.00 85.75 82 GLU A O 1
ATOM 645 N N . GLN A 1 83 ? -5.800 10.899 -5.705 1.00 84.94 83 GLN A N 1
ATOM 646 C CA . GLN A 1 83 ? -7.206 10.747 -6.129 1.00 84.94 83 GLN A CA 1
ATOM 647 C C . GLN A 1 83 ? -7.610 9.278 -6.341 1.00 84.94 83 GLN A C 1
ATOM 649 O O . GLN A 1 83 ? -8.788 8.918 -6.209 1.00 84.94 83 GLN A O 1
ATOM 654 N N . ASP A 1 84 ? -6.626 8.426 -6.620 1.00 84.88 84 ASP A N 1
ATOM 655 C CA . ASP A 1 84 ? -6.769 6.984 -6.801 1.00 84.88 84 ASP A CA 1
ATOM 656 C C . ASP A 1 84 ? -6.492 6.183 -5.523 1.00 84.88 84 ASP A C 1
ATOM 658 O O . ASP A 1 84 ? -6.413 4.958 -5.570 1.00 84.88 84 ASP A O 1
ATOM 662 N N . TRP A 1 85 ? -6.406 6.867 -4.379 1.00 88.06 85 TRP A N 1
ATOM 663 C CA . TRP A 1 85 ? -6.118 6.298 -3.060 1.00 88.06 85 TRP A CA 1
ATOM 664 C C . TRP A 1 85 ? -4.705 5.719 -2.924 1.00 88.06 85 TRP A C 1
ATOM 666 O O . TRP A 1 85 ? -4.455 4.824 -2.114 1.00 88.06 85 TRP A O 1
ATOM 676 N N . ILE A 1 86 ? -3.768 6.256 -3.704 1.00 86.81 86 ILE A N 1
ATOM 677 C CA . ILE A 1 86 ? -2.370 5.844 -3.721 1.00 86.81 86 ILE A CA 1
ATOM 678 C C . ILE A 1 86 ? -1.521 6.933 -3.056 1.00 86.81 86 ILE A C 1
ATOM 680 O O . ILE A 1 86 ? -1.505 8.085 -3.485 1.00 86.81 86 ILE A O 1
ATOM 684 N N . LEU A 1 87 ? -0.798 6.561 -2.004 1.00 86.94 87 LEU A N 1
ATOM 685 C CA . LEU A 1 87 ? 0.132 7.421 -1.282 1.00 86.94 87 LEU A CA 1
ATOM 686 C C . LEU A 1 87 ? 1.570 7.061 -1.642 1.00 86.94 87 LEU A C 1
ATOM 688 O O . LEU A 1 87 ? 1.939 5.890 -1.675 1.00 86.94 87 LEU A O 1
ATOM 692 N N . LEU A 1 88 ? 2.391 8.083 -1.863 1.00 82.69 88 LEU A N 1
ATOM 693 C CA . LEU A 1 88 ? 3.832 7.936 -2.032 1.00 82.69 88 LEU A CA 1
ATOM 694 C C . LEU A 1 88 ? 4.519 8.291 -0.713 1.00 82.69 88 LEU A C 1
ATOM 696 O O . LEU A 1 88 ? 4.337 9.401 -0.207 1.00 82.69 88 LEU A O 1
ATOM 700 N N . GLN A 1 89 ? 5.288 7.355 -0.166 1.00 80.75 89 GLN A N 1
ATOM 701 C CA . GLN A 1 89 ? 6.092 7.536 1.040 1.00 80.75 89 GLN A CA 1
ATOM 702 C C . GLN A 1 89 ? 7.581 7.380 0.695 1.00 80.75 89 GLN A C 1
ATOM 704 O O . GLN A 1 89 ? 7.931 6.539 -0.137 1.00 80.75 89 GLN A O 1
ATOM 709 N N . PRO A 1 90 ? 8.469 8.195 1.289 1.00 73.81 90 PRO A N 1
ATOM 710 C CA . PRO A 1 90 ? 9.904 8.049 1.087 1.00 73.81 90 PRO A CA 1
ATOM 711 C C . PRO A 1 90 ? 10.405 6.712 1.645 1.00 73.81 90 PRO A C 1
ATOM 713 O O . PRO A 1 90 ? 9.775 6.108 2.514 1.00 73.81 90 PRO A O 1
ATOM 716 N N . ALA A 1 91 ? 11.568 6.270 1.161 1.00 66.69 91 ALA A N 1
ATOM 717 C CA . ALA A 1 91 ? 12.253 5.108 1.712 1.00 66.69 91 ALA A CA 1
ATOM 718 C C . ALA A 1 91 ? 12.529 5.315 3.214 1.00 66.69 91 ALA A C 1
ATOM 720 O O . ALA A 1 91 ? 13.238 6.241 3.605 1.00 66.69 91 ALA A O 1
ATOM 721 N N . GLY A 1 92 ? 11.957 4.443 4.039 1.00 67.62 92 GLY A N 1
ATOM 722 C CA . GLY A 1 92 ? 12.117 4.404 5.490 1.00 67.62 92 GLY A CA 1
ATOM 723 C C . GLY A 1 92 ? 11.933 2.976 6.000 1.00 67.62 92 GLY A C 1
ATOM 724 O O . GLY A 1 92 ? 11.877 2.038 5.200 1.00 67.62 92 GLY A O 1
ATOM 725 N N . SER A 1 93 ? 11.820 2.802 7.319 1.00 76.62 93 SER A N 1
ATOM 726 C CA . SER A 1 93 ? 11.495 1.500 7.917 1.00 76.62 93 SER A CA 1
ATOM 727 C C . SER A 1 93 ? 10.130 1.031 7.400 1.00 76.62 93 SER A C 1
ATOM 729 O O . SER A 1 93 ? 9.085 1.600 7.731 1.00 76.62 93 SER A O 1
ATOM 731 N N . THR A 1 94 ? 10.138 0.028 6.517 1.00 76.88 94 THR A N 1
ATOM 732 C CA . THR A 1 94 ? 8.912 -0.470 5.872 1.00 76.88 94 THR A CA 1
ATOM 733 C C . THR A 1 94 ? 8.011 -1.134 6.910 1.00 76.88 94 THR A C 1
ATOM 735 O O . THR A 1 94 ? 6.791 -1.065 6.806 1.00 76.88 94 THR A O 1
ATOM 738 N N . GLU A 1 95 ? 8.609 -1.707 7.948 1.00 84.00 95 GLU A N 1
ATOM 739 C CA . GLU A 1 95 ? 7.971 -2.324 9.100 1.00 84.00 95 GLU A CA 1
ATOM 740 C C . GLU A 1 95 ? 7.262 -1.291 9.985 1.00 84.00 95 GLU A C 1
ATOM 742 O O . GLU A 1 95 ? 6.119 -1.500 10.387 1.00 84.00 95 GLU A O 1
ATOM 747 N N . GLU A 1 96 ? 7.885 -0.143 10.256 1.00 86.31 96 GLU A N 1
ATOM 748 C CA . GLU A 1 96 ? 7.225 0.936 11.005 1.00 86.31 96 GLU A CA 1
ATOM 749 C C . GLU A 1 96 ? 6.047 1.512 10.216 1.00 86.31 96 GLU A C 1
ATOM 751 O O . GLU A 1 96 ? 4.954 1.695 10.759 1.00 86.31 96 GLU A O 1
ATOM 756 N N . LEU A 1 97 ? 6.241 1.732 8.912 1.00 87.56 97 LEU A N 1
ATOM 757 C CA . LEU A 1 97 ? 5.179 2.165 8.008 1.00 87.56 97 LEU A CA 1
ATOM 758 C C . LEU A 1 97 ? 4.036 1.143 7.957 1.00 87.56 97 LEU A C 1
ATOM 760 O O . LEU A 1 97 ? 2.869 1.531 7.980 1.00 87.56 97 LEU A O 1
ATOM 764 N N . ALA A 1 98 ? 4.363 -0.150 7.927 1.00 89.19 98 ALA A N 1
ATOM 765 C CA . ALA A 1 98 ? 3.408 -1.248 7.961 1.00 89.19 98 ALA A CA 1
ATOM 766 C C . ALA A 1 98 ? 2.523 -1.183 9.203 1.00 89.19 98 ALA A C 1
ATOM 768 O O . ALA A 1 98 ? 1.299 -1.115 9.089 1.00 89.19 98 ALA A O 1
ATOM 769 N N . VAL A 1 99 ? 3.144 -1.149 10.383 1.00 90.69 99 VAL A N 1
ATOM 770 C CA . VAL A 1 99 ? 2.434 -1.112 11.665 1.00 90.69 99 VAL A CA 1
ATOM 771 C C . VAL A 1 99 ? 1.586 0.153 11.771 1.00 90.69 99 VAL A C 1
ATOM 773 O O . VAL A 1 99 ? 0.407 0.074 12.123 1.00 90.69 99 VAL A O 1
ATOM 776 N N . LYS A 1 100 ? 2.140 1.313 11.396 1.00 90.44 100 LYS A N 1
ATOM 777 C CA . LYS A 1 100 ? 1.402 2.582 11.385 1.00 90.44 100 LYS A CA 1
ATOM 778 C C . LYS A 1 100 ? 0.191 2.504 10.462 1.00 90.44 100 LYS A C 1
ATOM 780 O O . LYS A 1 100 ? -0.901 2.910 10.847 1.00 90.44 100 LYS A O 1
ATOM 785 N N . PHE A 1 101 ? 0.352 1.957 9.262 1.00 92.81 101 PHE A N 1
ATOM 786 C CA . PHE A 1 101 ? -0.733 1.851 8.296 1.00 92.81 101 PHE A CA 1
ATOM 787 C C . PHE A 1 101 ? -1.829 0.880 8.744 1.00 92.81 101 PHE A C 1
ATOM 789 O O . PHE A 1 101 ? -3.009 1.218 8.664 1.00 92.81 101 PHE A O 1
ATOM 796 N N . MET A 1 102 ? -1.455 -0.282 9.285 1.00 93.38 102 MET A N 1
ATOM 797 C CA . MET A 1 102 ? -2.393 -1.234 9.891 1.00 93.38 102 MET A CA 1
ATOM 798 C C . MET A 1 102 ? -3.188 -0.587 11.029 1.00 93.38 102 MET A C 1
ATOM 800 O O . MET A 1 102 ? -4.400 -0.784 11.132 1.00 93.38 102 MET A O 1
ATOM 804 N N . TRP A 1 103 ? -2.527 0.218 11.863 1.00 93.81 103 TRP A N 1
ATOM 805 C CA . TRP A 1 103 ? -3.187 0.961 12.931 1.00 93.81 103 TRP A CA 1
ATOM 806 C C . TRP A 1 103 ? -4.153 2.014 12.392 1.00 93.81 103 TRP A C 1
ATOM 808 O O . TRP A 1 103 ? -5.312 2.018 12.800 1.00 93.81 103 TRP A O 1
ATOM 818 N N . VAL A 1 104 ? -3.725 2.840 11.431 1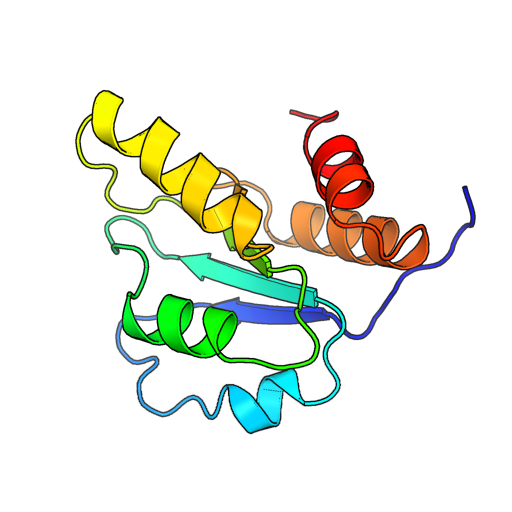.00 92.88 104 VAL A N 1
ATOM 819 C CA . VAL A 1 104 ? -4.557 3.876 10.794 1.00 92.88 104 VAL A CA 1
ATOM 820 C C . VAL A 1 104 ? -5.806 3.273 10.147 1.00 92.88 104 VAL A C 1
ATOM 822 O O . VAL A 1 104 ? -6.911 3.763 10.376 1.00 92.88 104 VAL A O 1
ATOM 825 N N . LEU A 1 105 ? -5.667 2.170 9.406 1.00 92.56 105 LEU A N 1
ATOM 826 C CA . LEU A 1 105 ? -6.805 1.461 8.808 1.00 92.56 105 LEU A CA 1
ATOM 827 C C . LEU A 1 105 ? -7.745 0.850 9.854 1.00 92.56 105 LEU A C 1
ATOM 829 O O . LEU A 1 105 ? -8.943 0.709 9.604 1.00 92.56 105 LEU A O 1
ATOM 833 N N . GLY A 1 106 ? -7.216 0.511 11.031 1.00 91.62 106 GLY A N 1
ATOM 834 C CA . GLY A 1 106 ? -8.008 0.112 12.188 1.00 91.62 106 GLY A CA 1
ATOM 835 C C . GLY A 1 106 ? -8.796 1.265 12.820 1.00 91.62 106 GLY A C 1
ATOM 836 O O . GLY A 1 106 ? -9.747 0.997 13.554 1.00 91.62 106 GLY A O 1
ATOM 837 N N . GLN A 1 107 ? -8.438 2.524 12.538 1.00 91.12 107 GLN A N 1
ATOM 838 C CA . GLN A 1 107 ? -9.145 3.713 13.032 1.00 91.12 107 GLN A CA 1
ATOM 839 C C . GLN A 1 107 ? -10.212 4.205 12.064 1.00 91.12 107 GLN A C 1
ATOM 841 O O . GLN A 1 107 ? -11.299 4.593 12.489 1.00 91.12 107 GLN A O 1
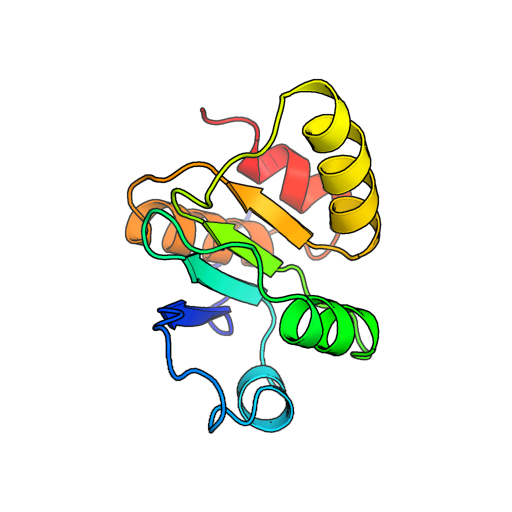ATOM 846 N N . THR A 1 108 ? -9.888 4.220 10.772 1.00 90.25 108 THR A N 1
ATOM 847 C CA . THR A 1 108 ? -10.706 4.867 9.750 1.00 90.25 108 THR A CA 1
ATOM 848 C C . THR A 1 108 ? -10.587 4.153 8.407 1.00 90.25 108 THR A C 1
ATOM 850 O O . THR A 1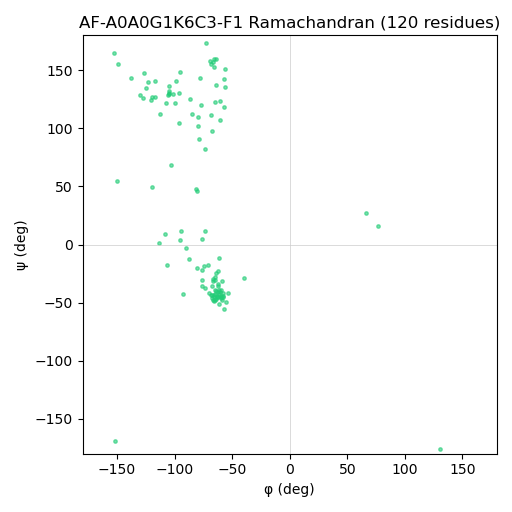 108 ? -9.614 3.460 8.114 1.00 90.25 108 THR A O 1
ATOM 853 N N . GLN A 1 109 ? -11.620 4.310 7.585 1.00 86.69 109 GLN A N 1
ATOM 854 C CA . GLN A 1 109 ? -11.626 3.905 6.178 1.00 86.69 109 GLN A CA 1
ATOM 855 C C . GLN A 1 109 ? -11.704 5.133 5.253 1.00 86.69 109 GLN A C 1
ATOM 857 O O . GLN A 1 109 ? -11.757 4.973 4.034 1.00 86.69 109 GLN A O 1
ATOM 862 N N . ASP A 1 110 ? -11.726 6.349 5.817 1.00 89.69 110 ASP A N 1
ATOM 863 C CA . ASP A 1 110 ? -11.705 7.592 5.052 1.00 89.69 110 ASP A CA 1
ATOM 864 C C . ASP A 1 110 ? -10.288 7.884 4.554 1.00 89.69 110 ASP A C 1
ATOM 866 O O . ASP A 1 110 ? -9.349 8.040 5.334 1.00 89.69 110 ASP A O 1
ATOM 870 N N . PHE A 1 111 ? -10.119 7.969 3.235 1.00 88.62 111 PHE A N 1
ATOM 871 C CA . PHE A 1 111 ? -8.797 8.158 2.641 1.00 88.62 111 PHE A CA 1
ATOM 872 C C . PHE A 1 111 ? -8.150 9.508 3.005 1.00 88.62 111 PHE A C 1
ATOM 874 O O . PHE A 1 111 ? -6.925 9.586 3.123 1.00 88.62 111 PHE A O 1
ATOM 881 N N . GLY A 1 112 ? -8.946 10.560 3.219 1.00 88.44 112 GLY A N 1
ATOM 882 C CA . GLY A 1 112 ? -8.442 11.867 3.641 1.00 88.44 112 GLY A CA 1
ATOM 883 C C . GLY A 1 112 ? -7.841 11.820 5.045 1.00 88.44 112 GLY A C 1
ATOM 884 O O . GLY A 1 112 ? -6.730 12.312 5.262 1.00 88.44 112 GLY A O 1
ATOM 885 N N . GLU A 1 113 ? -8.529 11.164 5.978 1.00 90.25 113 GLU A N 1
ATOM 886 C CA . GLU A 1 113 ? -8.026 10.908 7.328 1.00 90.25 113 GLU A CA 1
ATOM 887 C C . GLU A 1 113 ? -6.806 9.982 7.320 1.00 90.25 113 GLU A C 1
ATOM 889 O O . GLU A 1 113 ? -5.817 10.288 7.986 1.00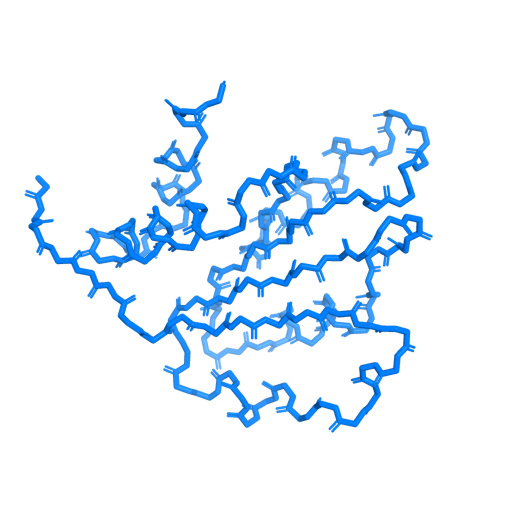 90.25 113 GLU A O 1
ATOM 894 N N . ILE A 1 114 ? -6.821 8.909 6.515 1.00 90.31 114 ILE A N 1
ATOM 895 C CA . ILE A 1 114 ? -5.672 8.000 6.358 1.00 90.31 114 ILE A CA 1
ATOM 896 C C . ILE A 1 114 ? -4.426 8.789 5.947 1.00 90.31 114 ILE A C 1
ATOM 898 O O . ILE A 1 114 ? -3.367 8.662 6.566 1.00 90.31 114 ILE A O 1
ATOM 902 N N . LYS A 1 115 ? -4.552 9.644 4.925 1.00 88.00 115 LYS A N 1
ATOM 903 C CA . LYS A 1 115 ? -3.459 10.496 4.449 1.00 88.00 115 LYS A CA 1
ATOM 904 C C . LYS A 1 115 ? -2.952 11.429 5.549 1.00 88.00 115 LYS A C 1
ATOM 906 O O . LYS A 1 115 ? -1.740 11.549 5.724 1.00 88.00 115 LYS A O 1
ATOM 911 N N . LYS A 1 116 ? -3.859 12.079 6.284 1.00 88.62 116 LYS A N 1
ATOM 912 C CA . LYS A 1 116 ? -3.509 12.999 7.373 1.00 88.62 116 LYS A CA 1
ATOM 913 C C . LYS A 1 116 ? -2.730 12.279 8.478 1.00 88.62 116 LYS A C 1
ATOM 915 O O . LYS A 1 116 ? -1.628 12.696 8.812 1.00 88.62 116 LYS A O 1
ATOM 920 N N . MET A 1 117 ? -3.243 11.151 8.963 1.00 87.81 117 MET A N 1
ATOM 921 C CA . MET A 1 117 ? -2.621 10.380 10.045 1.00 87.81 117 MET A CA 1
ATOM 922 C C . MET A 1 117 ? -1.276 9.760 9.643 1.00 87.81 117 MET A C 1
ATOM 924 O O . MET A 1 117 ? -0.375 9.617 10.471 1.00 87.81 117 MET A O 1
ATOM 928 N N . LEU A 1 118 ? -1.106 9.395 8.369 1.00 85.06 118 LEU A N 1
ATOM 929 C CA . LEU A 1 118 ? 0.183 8.931 7.857 1.00 85.06 118 LEU A CA 1
ATOM 930 C C . LEU A 1 118 ? 1.188 10.080 7.696 1.00 85.06 118 LEU A C 1
ATOM 932 O O . LEU A 1 118 ? 2.362 9.873 8.001 1.00 85.06 118 LEU A O 1
ATOM 936 N N . GLY A 1 119 ? 0.736 11.268 7.279 1.00 69.88 119 GLY A N 1
ATOM 937 C CA . GLY A 1 119 ? 1.567 12.453 7.036 1.00 69.88 119 GLY A CA 1
ATOM 938 C C . GLY A 1 119 ? 1.952 13.271 8.276 1.00 69.88 119 GLY A C 1
ATOM 939 O O . GLY A 1 119 ? 2.938 13.992 8.225 1.00 69.88 119 GLY A O 1
ATOM 940 N N . GLU A 1 120 ? 1.240 13.147 9.399 1.00 52.53 120 GLU A N 1
ATOM 941 C CA . GLU A 1 120 ? 1.515 13.885 10.651 1.00 52.53 120 GLU A CA 1
ATOM 942 C C . GLU A 1 120 ? 2.762 13.401 11.427 1.00 52.53 120 GLU A C 1
ATOM 944 O O . GLU A 1 120 ? 2.952 13.758 12.586 1.00 52.53 120 GLU A O 1
ATOM 949 N N . THR A 1 121 ? 3.624 12.557 10.849 1.00 39.78 121 THR A N 1
ATOM 950 C CA . THR A 1 121 ? 4.795 12.020 11.577 1.00 39.78 121 THR A CA 1
ATOM 951 C C . THR A 1 121 ? 5.979 11.724 10.659 1.00 39.78 121 THR A C 1
ATOM 953 O O . THR A 1 121 ? 6.458 10.594 10.635 1.00 39.78 121 THR A O 1
ATOM 956 N N . LEU A 1 122 ? 6.419 12.718 9.885 1.00 35.19 122 LEU A N 1
ATOM 957 C CA . LEU A 1 122 ? 7.766 12.785 9.305 1.00 35.19 122 LEU A CA 1
ATOM 958 C C . LEU A 1 122 ? 8.248 14.236 9.330 1.00 35.19 122 LEU A C 1
ATOM 960 O O . LEU A 1 122 ? 7.493 15.100 8.830 1.00 35.19 122 LEU A O 1
#

Nearest PDB structures (foldseek):
  6wz8-assembly1_B  TM=6.484E-01  e=2.343E-01  Pseudomonas putida KT2440
  6wyx-assembly1_A  TM=6.407E-01  e=8.724E-01  Pseudomonas putida KT2440
  6wyx-assembly1_B  TM=6.547E-01  e=1.294E+00  Pseudomonas putida KT2440
  6hxj-assembly1_H  TM=5.110E-01  e=1.576E+00  Chlorobium limicola

Radius of gyration: 13.88 Å; Cα contacts (8 Å, |Δi|>4): 159; chains: 1; bounding box: 30×33×35 Å

Mean predicted aligned error: 6.75 Å

Sequence (122 aa):
LRDSLETRVKFFNLGPFYGDLDLATELANARGAIFSLPPGVDYPAELIKHLRARRPRLPVIFTGSALILPLAGNQKLKTELEQDWILLQPAGSTEELAVKFMWVLGQTQDFGEIKKMLGETL